Protein AF-A0A4Q2XYN2-F1 (afdb_monomer)

Foldseek 3Di:
DDDDDDDDDDDDDPDQVVVQVVVVVVVFHWDWDDDDPHDIHIDGD

Structure (mmCIF, N/CA/C/O backbone):
data_AF-A0A4Q2XYN2-F1
#
_entry.id   AF-A0A4Q2XYN2-F1
#
loop_
_atom_site.group_PDB
_atom_site.id
_atom_site.type_symbol
_atom_site.label_atom_id
_atom_site.label_alt_id
_atom_site.label_comp_id
_atom_site.label_asym_id
_atom_site.label_entity_id
_atom_site.label_seq_id
_atom_site.pdbx_PDB_ins_code
_atom_site.Cartn_x
_atom_site.Cartn_y
_atom_site.Cartn_z
_atom_site.occupancy
_atom_site.B_iso_or_equiv
_atom_site.auth_seq_id
_atom_site.auth_comp_id
_atom_site.auth_asym_id
_atom_site.auth_atom_id
_atom_site.pdbx_PDB_model_num
ATOM 1 N N . MET A 1 1 ? -8.062 9.521 29.104 1.00 75.12 1 MET A N 1
ATOM 2 C CA . MET A 1 1 ? -6.923 9.456 28.167 1.00 75.12 1 MET A CA 1
ATOM 3 C C . MET A 1 1 ? -7.399 8.606 27.008 1.00 75.12 1 MET A C 1
ATOM 5 O O . MET A 1 1 ? -7.892 7.518 27.277 1.00 75.12 1 MET A O 1
ATOM 9 N N . GLU A 1 2 ? -7.360 9.119 25.782 1.00 83.94 2 GLU A N 1
ATOM 10 C CA . GLU A 1 2 ? -7.690 8.320 24.595 1.00 83.94 2 GLU A CA 1
ATOM 11 C C . GLU A 1 2 ? -6.658 7.186 24.440 1.00 83.94 2 GLU A C 1
ATOM 13 O O . GLU A 1 2 ? -5.474 7.412 24.726 1.00 83.94 2 GLU A O 1
ATOM 18 N N . PRO A 1 3 ? -7.068 5.972 24.036 1.00 89.44 3 PRO A N 1
ATOM 19 C CA . PRO A 1 3 ? -6.129 4.895 23.756 1.00 89.44 3 PRO A CA 1
ATOM 20 C C . PRO A 1 3 ? -5.224 5.265 22.574 1.00 89.44 3 PRO A C 1
ATOM 22 O O . PRO A 1 3 ? -5.639 5.942 21.635 1.00 89.44 3 PRO A O 1
ATOM 25 N N . ALA A 1 4 ? -3.969 4.815 22.614 1.00 90.69 4 ALA A N 1
ATOM 26 C CA . ALA A 1 4 ? -3.049 5.015 21.502 1.00 90.69 4 ALA A CA 1
ATOM 27 C C . ALA A 1 4 ? -3.555 4.270 20.254 1.00 90.69 4 ALA A C 1
ATOM 29 O O . ALA A 1 4 ? -3.867 3.081 20.325 1.00 90.69 4 ALA A O 1
ATOM 30 N N . ALA A 1 5 ? -3.602 4.966 19.118 1.00 93.31 5 ALA A N 1
ATOM 31 C CA . ALA A 1 5 ? -3.961 4.398 17.825 1.00 93.31 5 ALA A CA 1
ATOM 32 C C . ALA A 1 5 ? -2.715 4.162 16.962 1.00 93.31 5 ALA A C 1
ATOM 34 O O . ALA A 1 5 ? -1.737 4.914 17.018 1.00 93.31 5 ALA A O 1
ATOM 35 N N . LEU A 1 6 ? -2.756 3.106 16.150 1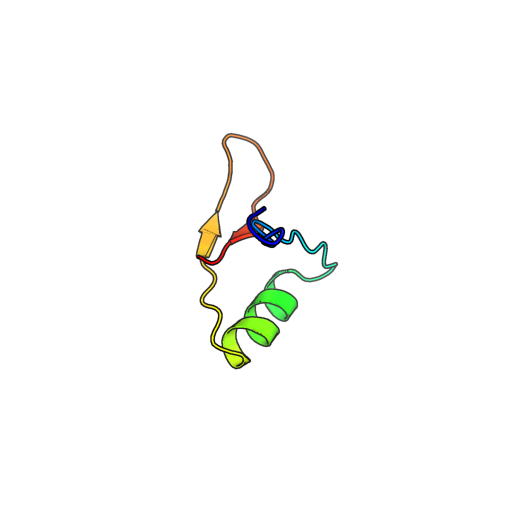.00 92.38 6 LEU A N 1
ATOM 36 C CA . LEU A 1 6 ? -1.722 2.820 15.166 1.00 92.38 6 LEU A CA 1
ATOM 37 C C . LEU A 1 6 ? -2.018 3.609 13.890 1.00 92.38 6 LEU A C 1
ATOM 39 O O . LEU A 1 6 ? -2.938 3.272 13.155 1.00 92.38 6 LEU A O 1
ATOM 43 N N . ASN A 1 7 ? -1.229 4.651 13.638 1.00 92.56 7 ASN A N 1
ATOM 44 C CA . ASN A 1 7 ? -1.472 5.553 12.510 1.00 92.56 7 ASN A CA 1
ATOM 45 C C . ASN A 1 7 ? -0.829 5.078 11.199 1.00 92.56 7 ASN A C 1
ATOM 47 O O . ASN A 1 7 ? -1.339 5.376 10.128 1.00 92.56 7 ASN A O 1
ATOM 51 N N . LEU A 1 8 ? 0.322 4.399 11.265 1.00 93.88 8 LEU A N 1
ATOM 52 C CA . LEU A 1 8 ? 1.072 3.989 10.079 1.00 93.88 8 LEU A CA 1
ATOM 53 C C . LEU A 1 8 ? 1.918 2.751 10.368 1.00 93.88 8 LEU A C 1
ATOM 55 O O . LEU A 1 8 ? 2.644 2.700 11.362 1.00 93.88 8 LEU A O 1
ATOM 59 N N . VAL A 1 9 ? 1.882 1.794 9.442 1.00 94.44 9 VAL A N 1
ATOM 60 C CA . VAL A 1 9 ? 2.784 0.640 9.411 1.00 94.44 9 VAL A CA 1
ATOM 61 C C . VAL A 1 9 ? 3.546 0.660 8.096 1.00 94.44 9 VAL A C 1
ATOM 63 O O . VAL A 1 9 ? 2.948 0.705 7.026 1.00 94.44 9 VAL A O 1
ATOM 66 N N . VAL A 1 10 ? 4.875 0.602 8.173 1.00 94.94 10 VAL A N 1
ATOM 67 C CA . VAL A 1 10 ? 5.740 0.503 6.993 1.00 94.94 10 VAL A CA 1
ATOM 68 C C . VAL A 1 10 ? 6.411 -0.859 6.991 1.00 94.94 10 VAL A C 1
ATOM 70 O O . VAL A 1 10 ? 7.183 -1.184 7.893 1.00 94.94 10 VAL A O 1
ATOM 73 N N . LEU A 1 11 ? 6.140 -1.645 5.953 1.00 94.75 11 LEU A N 1
ATOM 74 C CA . LEU A 1 11 ? 6.741 -2.958 5.755 1.00 94.75 11 LEU A CA 1
ATOM 75 C C . LEU A 1 11 ? 7.818 -2.881 4.676 1.00 94.75 11 LEU A C 1
ATOM 77 O O . LEU A 1 11 ? 7.617 -2.297 3.613 1.00 94.75 11 LEU A O 1
ATOM 81 N N . ARG A 1 12 ? 8.970 -3.505 4.934 1.00 95.19 12 ARG A N 1
ATOM 82 C CA . ARG A 1 12 ? 9.996 -3.729 3.913 1.00 95.19 12 ARG A CA 1
ATOM 83 C C . ARG A 1 12 ? 9.879 -5.161 3.418 1.00 95.19 12 ARG A C 1
ATOM 85 O O . ARG A 1 12 ? 10.001 -6.092 4.207 1.00 95.19 12 ARG A O 1
ATOM 92 N N . SER A 1 13 ? 9.687 -5.321 2.117 1.00 95.2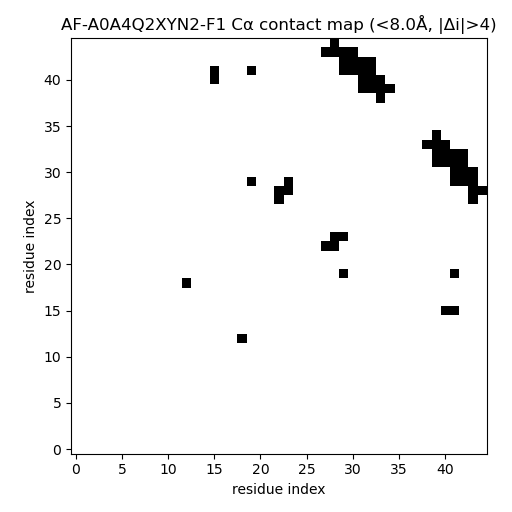5 13 SER A N 1
ATOM 93 C CA . SER A 1 13 ? 9.697 -6.618 1.445 1.00 95.25 13 SER A CA 1
ATOM 94 C C . SER A 1 13 ? 10.829 -6.660 0.427 1.00 95.25 13 SER A C 1
ATOM 96 O O . SER A 1 13 ? 11.205 -5.630 -0.133 1.00 95.25 13 SER A O 1
ATOM 98 N N . ARG A 1 14 ? 11.369 -7.856 0.181 1.00 96.44 14 ARG A N 1
ATOM 99 C CA . ARG A 1 14 ? 12.286 -8.090 -0.947 1.00 96.44 14 ARG A CA 1
ATOM 100 C C . ARG A 1 14 ? 11.549 -8.062 -2.286 1.00 96.44 14 ARG A C 1
ATOM 102 O O . ARG A 1 14 ? 12.148 -7.701 -3.288 1.00 96.44 14 ARG A O 1
ATOM 109 N N . ASP A 1 15 ? 10.268 -8.417 -2.265 1.00 96.75 15 ASP A N 1
ATOM 110 C CA . ASP A 1 15 ? 9.355 -8.367 -3.401 1.00 96.75 15 ASP A CA 1
ATOM 111 C C . ASP A 1 15 ? 8.105 -7.589 -2.976 1.00 96.75 15 ASP A C 1
ATOM 113 O O . ASP A 1 15 ? 7.282 -8.062 -2.183 1.00 96.75 15 ASP A O 1
ATOM 117 N N . MET A 1 16 ? 8.031 -6.336 -3.414 1.00 95.81 16 MET A N 1
ATOM 118 C CA . MET A 1 16 ? 6.951 -5.426 -3.039 1.00 95.81 16 MET A CA 1
ATOM 119 C C . MET A 1 16 ? 5.651 -5.709 -3.795 1.00 95.81 16 MET A C 1
ATOM 121 O O . MET A 1 16 ? 4.590 -5.389 -3.268 1.00 95.81 16 MET A O 1
ATOM 125 N N . GLU A 1 17 ? 5.718 -6.336 -4.971 1.00 96.81 17 GLU A N 1
ATOM 126 C CA . GLU A 1 17 ? 4.522 -6.695 -5.741 1.00 96.81 1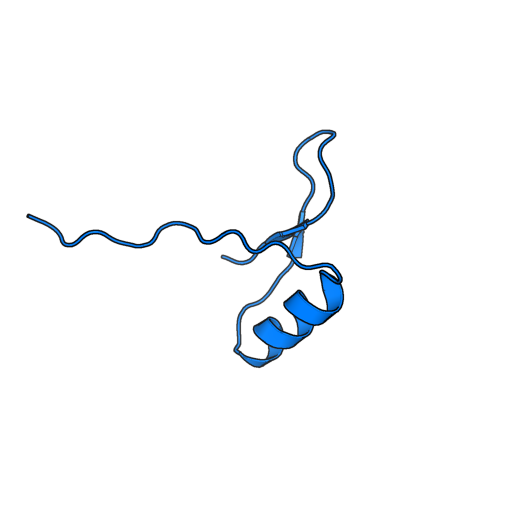7 GLU A CA 1
ATOM 127 C C . GLU A 1 17 ? 3.824 -7.884 -5.097 1.00 96.81 17 GLU A C 1
ATOM 129 O O . GLU A 1 17 ? 2.635 -7.81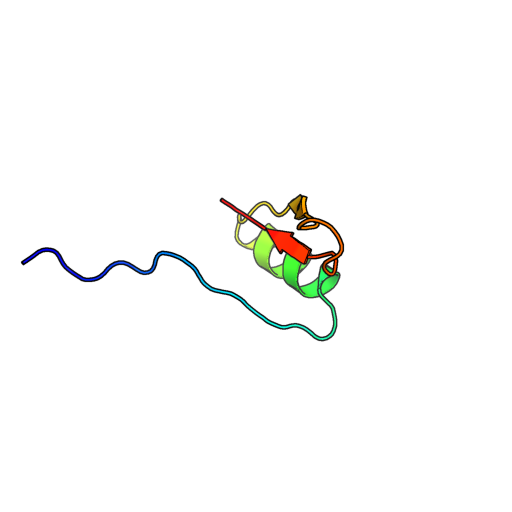0 -4.800 1.00 96.81 17 GLU A O 1
ATOM 134 N N . HIS A 1 18 ? 4.580 -8.922 -4.731 1.00 97.56 18 HIS A N 1
ATOM 135 C CA . HIS A 1 18 ? 4.004 -10.063 -4.022 1.00 97.56 18 HIS A CA 1
ATOM 136 C C . HIS A 1 18 ? 3.407 -9.657 -2.662 1.00 97.56 18 HIS A C 1
ATOM 138 O O . HIS A 1 18 ? 2.355 -10.157 -2.264 1.00 97.56 18 HIS A O 1
ATOM 144 N N . ALA A 1 19 ? 4.043 -8.720 -1.949 1.00 97.19 19 ALA A N 1
ATOM 145 C CA . ALA A 1 19 ? 3.471 -8.177 -0.719 1.00 97.19 19 ALA A CA 1
ATOM 146 C C . ALA A 1 19 ? 2.147 -7.440 -0.989 1.00 97.19 19 ALA A C 1
ATOM 148 O O . ALA A 1 19 ? 1.166 -7.695 -0.292 1.00 97.19 19 ALA A O 1
ATOM 149 N N . ALA A 1 20 ? 2.101 -6.570 -2.003 1.00 96.94 20 ALA A N 1
ATOM 150 C CA . ALA A 1 20 ? 0.881 -5.865 -2.383 1.00 96.94 20 ALA A CA 1
ATOM 151 C C . ALA A 1 20 ? -0.239 -6.844 -2.772 1.00 96.94 20 ALA A C 1
ATOM 153 O O . ALA A 1 20 ? -1.341 -6.727 -2.247 1.00 96.94 20 ALA A O 1
ATOM 154 N N . ASP A 1 21 ? 0.046 -7.865 -3.583 1.00 97.56 21 ASP A N 1
ATOM 155 C CA . ASP A 1 21 ? -0.926 -8.896 -3.972 1.00 97.56 21 ASP A CA 1
ATOM 156 C C . ASP A 1 21 ? -1.458 -9.688 -2.775 1.00 97.56 21 ASP A C 1
ATOM 158 O O . ASP A 1 21 ? -2.656 -9.974 -2.684 1.00 97.56 21 ASP A O 1
ATOM 162 N N . PHE A 1 22 ? -0.585 -10.032 -1.825 1.00 97.38 22 PHE A N 1
ATOM 163 C CA . PHE A 1 22 ? -0.993 -10.699 -0.594 1.00 97.38 22 PHE A CA 1
ATOM 164 C C . PHE A 1 22 ? -1.985 -9.845 0.204 1.00 97.38 22 PHE A C 1
ATOM 166 O O . PHE A 1 22 ? -3.038 -10.345 0.602 1.00 97.38 22 PHE A O 1
ATOM 173 N N . TYR A 1 23 ? -1.679 -8.563 0.416 1.00 96.75 23 TYR A N 1
ATOM 174 C CA . TYR A 1 23 ? -2.544 -7.675 1.192 1.00 96.75 23 TYR A CA 1
ATOM 175 C C . TYR A 1 23 ? -3.793 -7.216 0.413 1.00 96.75 23 TYR A C 1
ATOM 177 O O . TYR A 1 23 ? -4.848 -7.063 1.028 1.00 96.75 23 TYR A O 1
ATOM 185 N N . ASN A 1 24 ? -3.740 -7.129 -0.921 1.00 96.81 24 ASN A N 1
ATOM 186 C CA . ASN A 1 24 ? -4.911 -6.943 -1.791 1.00 96.81 24 ASN A CA 1
ATOM 187 C C . ASN A 1 24 ? -5.943 -8.056 -1.568 1.00 96.81 24 ASN A C 1
ATOM 189 O O . ASN A 1 24 ? -7.140 -7.795 -1.468 1.00 96.81 24 ASN A O 1
ATOM 193 N N . ARG A 1 25 ? -5.496 -9.307 -1.395 1.00 97.56 25 ARG A N 1
ATOM 194 C CA . ARG A 1 25 ? -6.390 -10.437 -1.071 1.00 97.56 25 ARG A CA 1
ATOM 195 C C . ARG A 1 25 ? -7.024 -10.342 0.320 1.00 97.56 25 ARG A C 1
ATOM 197 O O . ARG A 1 25 ? -8.002 -11.038 0.575 1.00 97.56 25 ARG A O 1
ATOM 204 N N . LEU A 1 26 ? -6.479 -9.506 1.204 1.00 95.94 26 LEU A N 1
ATOM 205 C CA . LEU A 1 26 ? -7.055 -9.183 2.513 1.00 95.94 26 LEU A CA 1
ATOM 206 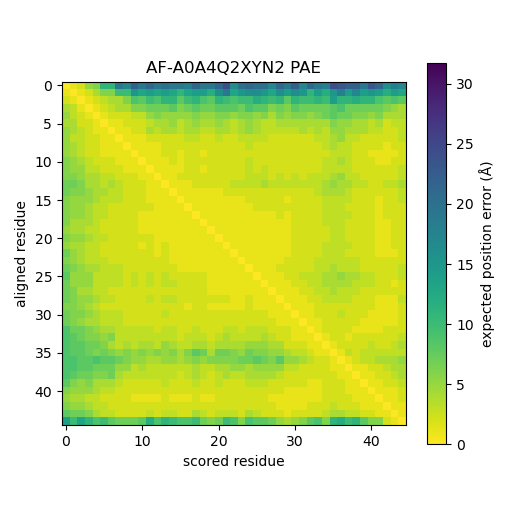C C . LEU A 1 26 ? -7.967 -7.942 2.467 1.00 95.94 26 LEU A C 1
ATOM 208 O O . LEU A 1 26 ? -8.533 -7.578 3.494 1.00 95.94 26 LEU A O 1
ATOM 212 N N . GLY A 1 27 ? -8.130 -7.318 1.295 1.00 96.94 27 GLY A N 1
ATOM 213 C CA . GLY A 1 27 ? -8.991 -6.152 1.081 1.00 96.94 27 GLY A CA 1
ATOM 214 C C . GLY A 1 27 ? -8.289 -4.796 1.196 1.00 96.94 27 GLY A C 1
ATOM 215 O O . GLY A 1 27 ? -8.968 -3.775 1.180 1.00 96.94 27 GLY A O 1
ATOM 216 N N . LEU A 1 28 ? -6.959 -4.760 1.321 1.00 96.38 28 LEU A N 1
ATOM 217 C CA . LEU A 1 28 ? -6.187 -3.513 1.292 1.00 96.38 28 LEU A CA 1
ATOM 218 C C . LEU A 1 28 ? -5.846 -3.158 -0.150 1.00 96.38 28 LEU A C 1
ATOM 220 O O . LEU A 1 28 ? -5.103 -3.897 -0.777 1.00 96.38 28 LEU A O 1
ATOM 224 N N . GLU A 1 29 ? -6.322 -2.028 -0.658 1.00 96.44 29 GLU A N 1
ATOM 225 C CA . GLU A 1 29 ? -6.037 -1.600 -2.029 1.00 96.44 29 GLU A CA 1
ATOM 226 C C . GLU A 1 29 ? -4.784 -0.724 -2.088 1.00 96.44 29 GLU A C 1
ATOM 228 O O . GLU A 1 29 ? -4.738 0.370 -1.521 1.00 96.44 29 GLU A O 1
ATOM 233 N N . PHE A 1 30 ? -3.758 -1.196 -2.799 1.00 96.69 30 PHE A N 1
ATOM 234 C CA . PHE A 1 30 ? -2.492 -0.478 -2.925 1.00 96.69 30 PHE A CA 1
ATOM 235 C C . PHE A 1 30 ? -2.347 0.275 -4.248 1.00 96.69 30 PHE A C 1
ATOM 237 O O . PHE A 1 30 ? -2.603 -0.257 -5.326 1.00 96.69 30 PHE A O 1
ATOM 244 N N . SER A 1 31 ? -1.808 1.491 -4.168 1.00 96.44 31 SER A N 1
ATOM 245 C CA . SER A 1 31 ? -1.388 2.301 -5.316 1.00 96.44 31 SER A CA 1
ATOM 246 C C . SER A 1 31 ? 0.125 2.528 -5.307 1.00 96.44 31 SER A C 1
ATOM 248 O O . SER A 1 31 ? 0.739 2.649 -4.243 1.00 96.44 31 SER A O 1
ATOM 250 N N . ARG A 1 32 ? 0.752 2.608 -6.491 1.00 95.88 32 ARG A N 1
ATOM 251 C CA . ARG A 1 32 ? 2.183 2.943 -6.620 1.00 95.88 32 ARG A CA 1
ATOM 252 C C . ARG A 1 32 ? 2.410 4.429 -6.402 1.00 95.88 32 ARG A C 1
ATOM 254 O O . ARG A 1 32 ? 1.827 5.264 -7.088 1.00 95.88 32 ARG A O 1
ATOM 261 N N . HIS A 1 33 ? 3.268 4.754 -5.448 1.00 96.38 33 HIS A N 1
ATOM 262 C CA . HIS A 1 33 ? 3.584 6.112 -5.038 1.00 96.38 33 HIS A CA 1
ATOM 263 C C . HIS A 1 33 ? 5.098 6.347 -5.107 1.00 96.38 33 HIS A C 1
ATOM 265 O O . HIS A 1 33 ? 5.910 5.452 -4.860 1.00 96.38 33 HIS A O 1
ATOM 271 N N . ARG A 1 34 ? 5.494 7.589 -5.401 1.00 95.88 34 ARG A N 1
ATOM 272 C CA . ARG A 1 34 ? 6.888 8.044 -5.347 1.00 95.88 34 ARG A CA 1
ATOM 273 C C . ARG A 1 34 ? 6.953 9.419 -4.697 1.00 95.88 34 ARG A C 1
ATOM 275 O O 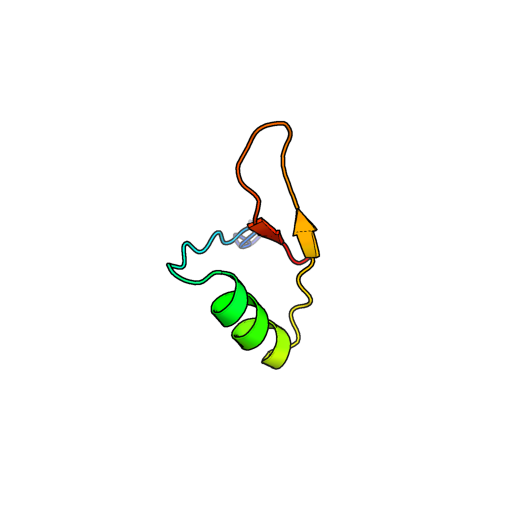. ARG A 1 34 ? 6.390 10.382 -5.206 1.00 95.88 34 ARG A O 1
ATOM 282 N N . HIS A 1 35 ? 7.679 9.523 -3.589 1.00 90.00 35 HIS A N 1
ATOM 283 C CA . HIS A 1 35 ? 7.887 10.802 -2.913 1.00 90.00 35 HIS A CA 1
ATOM 284 C C . HIS A 1 35 ? 9.090 11.527 -3.521 1.00 90.00 35 HIS A C 1
ATOM 286 O O . HIS A 1 35 ? 10.240 11.186 -3.237 1.00 90.00 35 HIS A O 1
ATOM 292 N N . GLY A 1 36 ? 8.842 12.523 -4.374 1.00 92.81 36 GLY A N 1
ATOM 293 C CA . GLY A 1 36 ? 9.899 13.299 -5.027 1.00 92.81 36 GLY A CA 1
ATOM 294 C C . GLY A 1 36 ? 10.863 12.411 -5.823 1.00 92.81 36 GLY A C 1
ATOM 295 O O . GLY A 1 36 ? 10.457 11.726 -6.759 1.00 92.81 36 GLY A O 1
ATOM 296 N N . LYS A 1 37 ? 12.147 12.414 -5.439 1.00 94.19 37 LYS A N 1
ATOM 297 C CA . LYS A 1 37 ? 13.196 11.557 -6.032 1.00 94.19 37 LYS A CA 1
ATOM 298 C C . LYS A 1 37 ? 13.434 10.249 -5.259 1.00 94.19 37 LYS A C 1
ATOM 300 O O . LYS A 1 37 ? 14.415 9.561 -5.525 1.00 94.19 37 LYS A O 1
ATOM 305 N N . GLY A 1 38 ? 12.590 9.936 -4.278 1.00 91.62 38 GLY A N 1
ATOM 306 C CA . GLY A 1 38 ? 12.672 8.702 -3.500 1.00 91.62 38 GLY A CA 1
ATOM 307 C C . GLY A 1 38 ? 12.298 7.4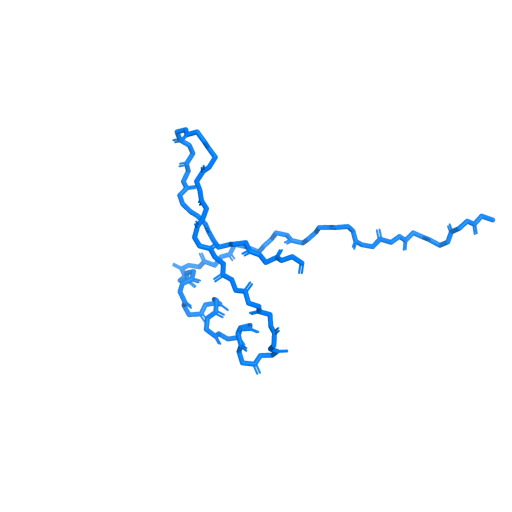52 -4.309 1.00 91.62 38 GLY A C 1
ATOM 308 O O . GLY A 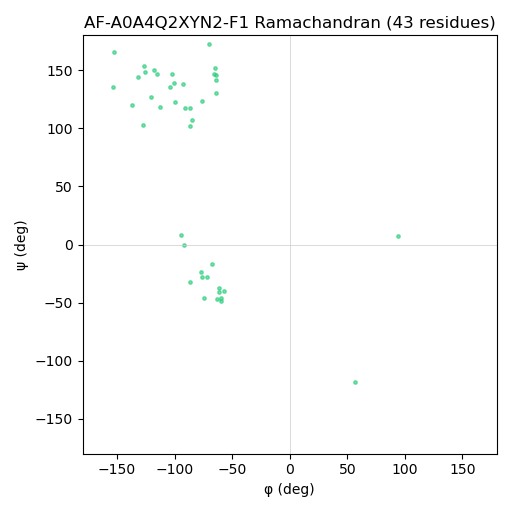1 38 ? 11.838 7.568 -5.448 1.00 91.62 38 GLY A O 1
ATOM 309 N N . PRO A 1 39 ? 12.485 6.253 -3.731 1.00 92.69 39 PRO A N 1
ATOM 310 C CA . PRO A 1 39 ? 12.076 5.004 -4.364 1.00 92.69 39 PRO A CA 1
ATOM 311 C C . PRO A 1 39 ? 10.551 4.920 -4.520 1.00 92.69 39 PRO A C 1
ATOM 313 O O . PRO A 1 39 ? 9.787 5.488 -3.731 1.00 92.69 39 PRO A O 1
ATOM 316 N N . GLU 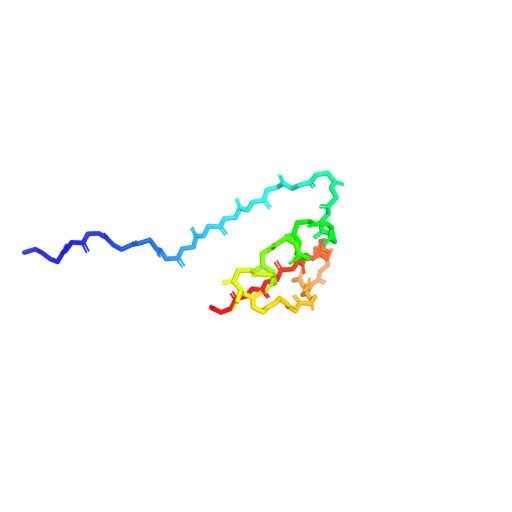A 1 40 ? 10.110 4.180 -5.536 1.00 95.50 40 GLU A N 1
ATOM 317 C CA . GLU A 1 40 ? 8.715 3.747 -5.623 1.00 95.50 40 GLU A CA 1
ATOM 318 C C . GLU A 1 40 ? 8.368 2.779 -4.494 1.00 95.50 40 GLU A C 1
ATOM 320 O O . GLU A 1 40 ? 9.206 2.002 -4.032 1.00 95.50 40 GLU A O 1
ATOM 325 N N . HIS A 1 41 ? 7.121 2.851 -4.051 1.00 95.94 41 HIS A N 1
ATOM 326 C CA . HIS A 1 41 ? 6.542 1.963 -3.052 1.00 95.94 41 HIS A CA 1
ATOM 327 C C . HIS A 1 41 ? 5.032 1.862 -3.270 1.00 95.94 41 HIS A C 1
ATOM 329 O O . HIS A 1 41 ? 4.437 2.676 -3.975 1.00 95.94 41 HIS A O 1
ATOM 335 N N . PHE A 1 42 ? 4.419 0.869 -2.640 1.00 97.19 42 PHE A N 1
ATOM 336 C CA . PHE A 1 42 ? 2.972 0.742 -2.562 1.00 97.19 42 PHE A CA 1
ATOM 337 C C . PHE A 1 42 ? 2.452 1.406 -1.285 1.00 97.19 42 PHE A C 1
ATOM 339 O O . PHE A 1 42 ? 3.055 1.251 -0.220 1.00 97.19 42 PHE A O 1
ATOM 346 N N . ALA A 1 43 ? 1.342 2.132 -1.393 1.00 96.19 43 ALA A N 1
ATOM 347 C CA . ALA A 1 43 ? 0.629 2.731 -0.267 1.00 96.19 43 ALA A CA 1
ATOM 348 C C . ALA A 1 43 ? -0.874 2.421 -0.357 1.00 96.19 43 ALA A C 1
ATOM 350 O O . ALA A 1 43 ? -1.420 2.376 -1.458 1.00 96.19 43 ALA A O 1
ATOM 351 N N . ALA A 1 44 ? -1.508 2.211 0.796 1.00 93.94 44 ALA A N 1
ATOM 352 C CA . ALA A 1 44 ? -2.949 2.025 0.967 1.00 93.94 44 ALA A CA 1
ATOM 353 C C . ALA A 1 44 ? -3.459 3.028 2.019 1.00 93.94 44 ALA A C 1
ATOM 355 O O . ALA A 1 44 ? -2.664 3.487 2.849 1.00 93.94 44 ALA A O 1
ATOM 356 N N . LEU A 1 45 ? -4.742 3.394 1.935 1.00 80.62 45 LEU A N 1
ATOM 357 C CA . LEU A 1 45 ? -5.423 4.305 2.868 1.00 80.62 45 LEU A CA 1
ATOM 358 C C . LEU A 1 45 ? -5.876 3.591 4.146 1.00 80.62 45 LEU A C 1
ATOM 360 O O . LEU A 1 45 ? -6.274 2.409 4.050 1.00 80.62 45 LEU A O 1
#

Radius of gyration: 12.83 Å; Cα contacts (8 Å, |Δi|>4): 30; chains: 1; bounding box: 22×24×35 Å

Secondary structure (DSSP, 8-state):
-PPPP--------S-HHHHHHHHHTTTPPPEEEE-TTSPEEEE--

Solvent-accessible surface area (backbone atoms only — not comparable to full-atom values): 3188 Å² total; per-residue (Å²): 131,84,79,91,76,90,88,81,86,89,84,90,62,99,51,61,63,64,51,45,54,56,41,40,75,74,71,46,65,66,45,86,44,60,65,84,91,50,72,75,43,76,48,63,133

Mean predicted aligned error: 3.46 Å

Sequence (45 aa):
MEPAALNLVVLRSRDMEHAADFYNRLGLEFSRHRHGKGPEHFAAL

Nearest PDB structures (foldseek):
  2mky-assembly1_A  TM=6.130E-01  e=2.713E+00  Salmonella enterica subsp. enterica serovar Typhimurium str. DT2
  4w4m-assembly10_J  TM=6.142E-01  e=3.105E+00  Salmonella enterica subsp. enterica serovar Typhimurium str. LT2

pLDDT: mean 94.16, std 4.43, range [75.12, 97.56]